Protein AF-A0A6M2DVT3-F1 (afdb_monomer_lite)

Sequence (96 aa):
MKCALVILICCLASSAVFAQKEGLAYGSEAIREAQSRQLIPPGAQVDGVIEGIEVVARENIPGSERIELAQLLSGQFPPEAIAELQARIDQIAFRK

Radius of gyration: 22.74 Å; chains: 1; bounding box: 47×31×62 Å

Secondary structure (DSSP, 8-state):
-HHHHHHHHHHHHTTS------GGGGHHHHHHHHHHTTSS-TT------PPPP-GGGGS---TTS---HHHHSTTTS-HHHHHHHHHHHHHHHTT-

Organism: Xenopsylla cheopis (NCBI:txid163159)

pLDDT: mean 71.53, std 12.07, range [45.69, 90.5]

Foldseek 3Di:
DVVVVVVVVVVVVVVPPPPPPCVQVCPVVVVVVCVVVCVDPPPDDDPDDDDDPPCVVPPPPPLPDQDQQCVVCPPPDDPVVSVVVSVVSVVVSVVD

Structure (mmCIF, N/CA/C/O backbone):
data_AF-A0A6M2DVT3-F1
#
_entry.id   AF-A0A6M2DVT3-F1
#
loop_
_atom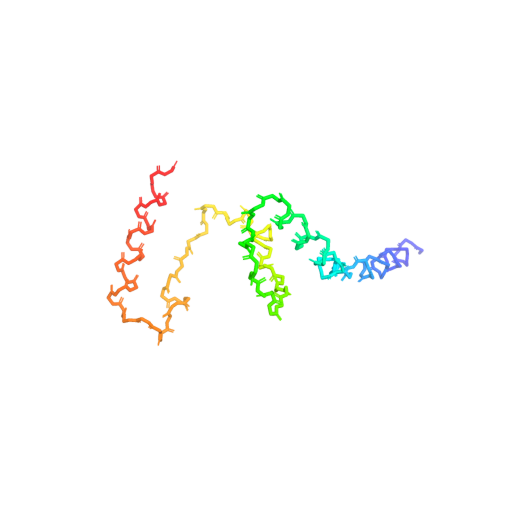_site.group_PDB
_atom_site.id
_atom_site.type_symbol
_atom_site.label_atom_id
_atom_site.label_alt_id
_atom_site.label_comp_id
_atom_site.label_asym_id
_atom_site.label_entity_id
_atom_site.label_seq_id
_atom_site.pdbx_PDB_ins_code
_atom_site.Cartn_x
_atom_site.Cartn_y
_atom_site.Cartn_z
_atom_site.occupancy
_atom_site.B_iso_or_equiv
_atom_site.auth_seq_id
_atom_site.auth_comp_id
_atom_site.auth_asym_id
_atom_site.auth_atom_id
_atom_site.pdbx_PDB_model_num
ATOM 1 N N . MET A 1 1 ? 18.868 1.476 -45.452 1.00 55.75 1 MET A N 1
ATOM 2 C CA . MET A 1 1 ? 17.607 0.696 -45.377 1.00 55.75 1 MET A CA 1
ATOM 3 C C . MET A 1 1 ? 17.389 0.053 -44.005 1.00 55.75 1 MET A C 1
ATOM 5 O O . MET A 1 1 ? 16.304 0.189 -43.468 1.00 55.75 1 MET A O 1
ATOM 9 N N . LYS A 1 2 ? 18.411 -0.564 -43.392 1.00 58.34 2 LYS A N 1
ATOM 10 C CA . LYS A 1 2 ? 18.319 -1.206 -42.062 1.00 58.34 2 LYS A CA 1
ATOM 11 C C . LYS A 1 2 ? 17.956 -0.238 -40.918 1.00 58.34 2 LYS A C 1
ATOM 13 O O . LYS A 1 2 ? 17.110 -0.564 -40.101 1.00 58.34 2 LYS A O 1
ATOM 18 N N . CYS A 1 3 ? 18.512 0.977 -40.910 1.00 67.50 3 CYS A N 1
ATOM 19 C CA . CYS A 1 3 ? 18.229 1.967 -39.859 1.00 67.50 3 CYS A CA 1
ATOM 20 C C . CYS A 1 3 ? 16.791 2.512 -39.907 1.00 67.50 3 CYS A C 1
ATOM 22 O O . CYS A 1 3 ? 16.196 2.757 -38.867 1.00 67.50 3 CYS A O 1
ATOM 24 N N . ALA A 1 4 ? 16.209 2.647 -41.105 1.00 73.88 4 ALA A N 1
ATOM 25 C CA . ALA A 1 4 ? 14.824 3.095 -41.265 1.00 73.88 4 ALA A CA 1
ATOM 26 C C . ALA A 1 4 ? 13.821 2.052 -40.740 1.00 73.88 4 ALA A C 1
ATOM 28 O O . ALA A 1 4 ? 12.814 2.415 -40.142 1.00 73.88 4 ALA A O 1
ATOM 29 N N . LEU A 1 5 ? 14.138 0.762 -40.901 1.00 75.06 5 LEU A N 1
ATOM 30 C CA . LEU A 1 5 ? 13.347 -0.341 -40.352 1.00 75.06 5 LEU A CA 1
ATOM 31 C C . LEU A 1 5 ? 13.346 -0.324 -38.813 1.00 75.06 5 LEU A C 1
ATOM 33 O O . LEU A 1 5 ? 12.301 -0.498 -38.199 1.00 75.06 5 LEU A O 1
ATOM 37 N N . VAL A 1 6 ? 14.503 -0.066 -38.193 1.00 78.25 6 VAL A N 1
ATOM 38 C CA . VAL A 1 6 ? 14.634 0.005 -36.725 1.00 78.25 6 VAL A CA 1
ATOM 39 C C . VAL A 1 6 ? 13.828 1.173 -36.153 1.00 78.25 6 VAL A C 1
ATOM 41 O O . VAL A 1 6 ? 13.123 1.000 -35.165 1.00 78.25 6 VAL A O 1
ATOM 44 N N . ILE A 1 7 ? 13.864 2.337 -36.809 1.00 79.44 7 ILE A N 1
ATOM 45 C CA . ILE A 1 7 ? 13.093 3.515 -36.383 1.00 79.44 7 ILE A CA 1
ATOM 46 C C . ILE A 1 7 ? 11.585 3.247 -36.490 1.00 79.44 7 ILE A C 1
ATOM 48 O O . ILE A 1 7 ? 10.843 3.557 -35.563 1.00 79.44 7 ILE A O 1
ATOM 52 N N . LEU A 1 8 ? 11.136 2.604 -37.573 1.00 76.38 8 LEU A N 1
ATOM 53 C CA . LEU A 1 8 ? 9.731 2.239 -37.764 1.00 76.38 8 LEU A CA 1
ATOM 54 C C . LEU A 1 8 ? 9.233 1.274 -36.671 1.00 76.38 8 LEU A C 1
ATOM 56 O O . LEU A 1 8 ? 8.151 1.472 -36.124 1.00 76.38 8 LEU A O 1
ATOM 60 N N . ILE A 1 9 ? 10.037 0.263 -36.321 1.00 76.12 9 ILE A N 1
ATOM 61 C CA . ILE A 1 9 ? 9.712 -0.710 -35.267 1.00 76.12 9 ILE A CA 1
ATOM 62 C C . ILE A 1 9 ? 9.658 -0.032 -33.889 1.00 76.12 9 ILE A C 1
ATOM 64 O O . ILE A 1 9 ? 8.738 -0.299 -33.117 1.00 76.12 9 ILE A O 1
ATOM 68 N N . CYS A 1 10 ? 10.583 0.887 -33.592 1.00 71.81 10 CYS A N 1
ATOM 69 C CA . CYS A 1 10 ? 10.556 1.660 -32.347 1.00 71.81 10 CYS A CA 1
ATOM 70 C C . CYS A 1 10 ? 9.308 2.550 -32.235 1.00 71.81 10 CYS A C 1
ATOM 72 O O . CYS A 1 10 ? 8.700 2.596 -31.170 1.00 71.81 10 CYS A O 1
ATOM 74 N N . CYS A 1 11 ? 8.885 3.206 -33.321 1.00 69.75 11 CYS A N 1
ATOM 75 C CA . CYS A 1 11 ? 7.668 4.024 -33.319 1.00 69.75 11 CYS A CA 1
ATOM 76 C C . CYS A 1 11 ? 6.392 3.191 -33.115 1.00 69.75 11 CYS A C 1
ATOM 78 O O . CYS A 1 11 ? 5.481 3.630 -32.417 1.00 69.75 11 CYS A O 1
ATOM 80 N N . LEU A 1 12 ? 6.329 1.984 -33.687 1.00 65.81 12 LEU A N 1
ATOM 81 C CA . LEU A 1 12 ? 5.200 1.065 -33.505 1.00 65.81 12 LEU A CA 1
ATOM 82 C C . LEU A 1 12 ? 5.118 0.548 -32.058 1.00 65.81 12 LEU A C 1
ATOM 84 O O . LEU A 1 12 ? 4.030 0.515 -31.482 1.00 65.81 12 LEU A O 1
ATOM 88 N N . ALA A 1 13 ? 6.258 0.224 -31.439 1.00 61.38 13 ALA A N 1
ATOM 89 C CA . ALA A 1 13 ? 6.319 -0.264 -30.060 1.00 61.38 13 ALA A CA 1
ATOM 90 C C . ALA A 1 13 ? 5.841 0.770 -29.021 1.00 61.38 13 ALA A C 1
ATOM 92 O O . ALA A 1 13 ? 5.248 0.393 -28.012 1.00 61.38 13 ALA A O 1
ATOM 93 N N . SER A 1 14 ? 6.025 2.071 -29.273 1.00 58.50 14 SER A N 1
ATOM 94 C CA . SER A 1 14 ? 5.562 3.133 -28.365 1.00 58.50 14 SER A CA 1
ATOM 95 C C . SER A 1 14 ? 4.035 3.271 -28.286 1.00 58.50 14 SER A C 1
ATOM 97 O O . SER A 1 14 ? 3.536 3.862 -27.335 1.00 58.50 14 SER A O 1
ATOM 99 N N . SER A 1 15 ? 3.285 2.728 -29.251 1.00 57.19 15 SER A N 1
ATOM 100 C CA . SER A 1 15 ? 1.814 2.804 -29.265 1.00 57.19 15 SER A CA 1
ATOM 101 C C 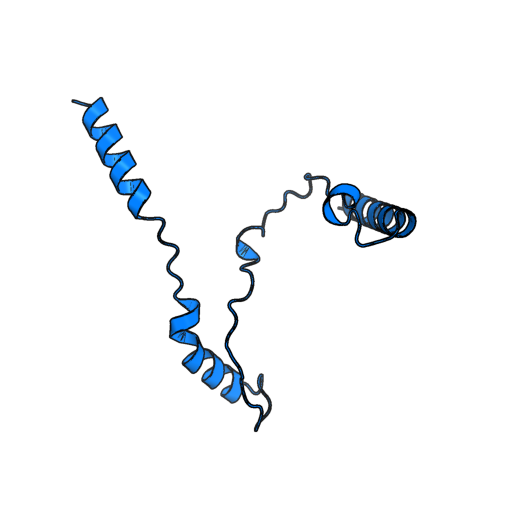. SER A 1 15 ? 1.116 1.687 -28.476 1.00 57.19 15 SER A C 1
ATOM 103 O O . SER A 1 15 ? -0.069 1.804 -28.176 1.00 57.19 15 SER A O 1
ATOM 105 N N . ALA A 1 16 ? 1.843 0.630 -28.093 1.00 54.31 16 ALA A N 1
ATOM 106 C CA . ALA A 1 16 ? 1.296 -0.530 -27.384 1.00 54.31 16 ALA A CA 1
ATOM 107 C C . ALA A 1 16 ? 1.247 -0.365 -25.850 1.00 54.31 16 ALA A C 1
ATOM 109 O O . ALA A 1 16 ? 0.792 -1.264 -25.150 1.00 54.31 16 ALA A O 1
ATOM 110 N N . VAL A 1 17 ? 1.689 0.779 -25.314 1.00 53.62 17 VAL A N 1
ATOM 111 C CA . VAL A 1 17 ? 1.652 1.094 -23.871 1.00 53.62 17 VAL A CA 1
ATOM 112 C C . VAL A 1 17 ? 0.422 1.944 -23.546 1.00 53.62 17 VAL A C 1
ATOM 114 O O . VAL A 1 17 ? 0.495 2.968 -22.877 1.00 53.62 17 VAL A O 1
ATOM 117 N N . PHE A 1 18 ? -0.745 1.536 -24.030 1.00 52.28 18 PHE A N 1
ATOM 118 C CA . PHE A 1 18 ? -1.982 1.927 -23.367 1.00 52.28 18 PHE A CA 1
ATOM 119 C C . PHE A 1 18 ? -2.293 0.814 -22.383 1.00 52.28 18 PHE A C 1
ATOM 121 O O . PHE A 1 18 ? -2.810 -0.230 -22.764 1.00 52.28 18 PHE A O 1
ATOM 128 N N . ALA A 1 19 ? -1.904 1.023 -21.122 1.00 54.34 19 ALA A N 1
ATOM 129 C CA . ALA A 1 19 ? -2.344 0.187 -20.016 1.00 54.34 19 ALA A CA 1
ATOM 130 C C . ALA A 1 19 ? -3.875 0.109 -20.081 1.00 54.34 19 ALA A C 1
ATOM 132 O O . ALA A 1 19 ? -4.568 1.106 -19.863 1.00 54.34 19 ALA A O 1
ATOM 133 N N . GLN A 1 20 ? -4.384 -1.047 -20.502 1.00 55.75 20 GLN A N 1
ATOM 134 C CA . GLN A 1 20 ? -5.801 -1.290 -20.704 1.00 55.75 20 GLN A CA 1
ATOM 135 C C . GLN A 1 20 ? -6.436 -1.310 -19.313 1.00 55.75 20 GLN A C 1
ATOM 137 O O . GLN A 1 20 ? -6.325 -2.288 -18.580 1.00 55.75 20 GLN A O 1
ATOM 142 N N . LYS A 1 21 ? -7.029 -0.180 -18.914 1.00 57.62 21 LYS A N 1
ATOM 143 C CA . LYS A 1 21 ? -7.749 -0.003 -17.646 1.00 57.62 21 LYS A CA 1
ATOM 144 C C . LYS A 1 21 ? -9.085 -0.742 -17.700 1.00 57.62 21 LYS A C 1
ATOM 146 O O . LYS A 1 21 ? -10.153 -0.137 -17.714 1.00 57.62 21 LYS A O 1
ATOM 151 N N . GLU A 1 22 ? -9.027 -2.058 -17.846 1.00 58.59 22 GLU A N 1
ATOM 152 C CA . GLU A 1 22 ? -10.221 -2.893 -17.973 1.00 58.59 22 GLU A CA 1
ATOM 153 C C . GLU A 1 22 ? -10.918 -3.130 -16.637 1.00 58.59 22 GLU A C 1
ATOM 155 O O . GLU A 1 22 ? -12.100 -3.464 -16.621 1.00 58.59 22 GLU A O 1
ATOM 160 N N . GLY A 1 23 ? -10.218 -2.935 -15.514 1.00 59.19 23 GLY A N 1
ATOM 161 C CA . GLY A 1 23 ? -10.746 -3.213 -14.177 1.00 59.19 23 GLY A CA 1
ATOM 162 C C . GLY A 1 23 ? -12.051 -2.469 -13.884 1.00 59.19 23 GLY A C 1
ATOM 163 O O . GLY A 1 23 ? -12.989 -3.045 -13.335 1.00 59.19 23 GLY A O 1
ATOM 164 N N . LEU A 1 24 ? -12.159 -1.217 -14.337 1.00 58.44 24 LEU A N 1
ATOM 165 C CA . LEU A 1 24 ? -13.368 -0.407 -14.170 1.00 58.44 24 LEU A CA 1
ATOM 166 C C . LEU A 1 24 ? -14.565 -0.915 -14.990 1.00 58.44 24 LEU A C 1
ATOM 168 O O . LEU A 1 24 ? -15.705 -0.752 -14.557 1.00 58.44 24 LEU A O 1
ATOM 172 N N . ALA A 1 25 ? -14.335 -1.550 -16.143 1.00 65.38 25 ALA A N 1
ATOM 173 C CA . ALA A 1 25 ? -15.411 -2.051 -17.002 1.00 65.38 25 ALA A CA 1
ATOM 174 C C . ALA A 1 25 ? -16.133 -3.265 -16.391 1.00 65.38 25 ALA A C 1
ATOM 176 O O . ALA A 1 25 ? -17.319 -3.471 -16.650 1.00 65.38 25 ALA A O 1
ATOM 177 N N . TYR A 1 26 ? -15.442 -4.034 -15.544 1.00 67.31 26 TYR A N 1
ATOM 178 C CA . TYR A 1 26 ? -15.969 -5.246 -14.908 1.00 67.31 26 TYR A CA 1
ATOM 179 C C . TYR A 1 26 ? -16.403 -5.047 -13.447 1.00 67.31 26 TYR A C 1
ATOM 181 O O . TYR A 1 26 ? -16.754 -6.015 -12.771 1.00 67.31 26 TYR A O 1
ATOM 189 N N . GLY A 1 27 ? -16.429 -3.806 -12.947 1.00 73.00 27 GLY A N 1
ATOM 190 C CA . GLY A 1 27 ? -16.766 -3.515 -11.550 1.00 73.00 27 GLY A CA 1
ATOM 191 C C . GLY A 1 27 ? -18.153 -4.014 -11.125 1.00 73.00 27 GLY A C 1
ATOM 192 O O . GLY A 1 27 ? -18.307 -4.544 -10.029 1.00 73.00 27 GLY A O 1
ATOM 193 N N . SER A 1 28 ? -19.162 -3.914 -11.994 1.00 80.38 28 SER A N 1
ATOM 194 C CA . SER A 1 28 ? -20.534 -4.360 -11.699 1.00 80.38 28 SER A CA 1
ATOM 195 C C . SER A 1 28 ? -20.657 -5.881 -11.565 1.00 80.38 28 SER A C 1
ATOM 197 O O . SER A 1 28 ? -21.353 -6.370 -10.675 1.00 80.38 28 SER A O 1
ATOM 199 N N . GLU A 1 29 ? -19.956 -6.632 -12.414 1.00 80.62 29 GLU A N 1
ATOM 200 C CA . GLU A 1 29 ? -19.931 -8.094 -12.364 1.00 80.62 29 GLU A CA 1
ATOM 201 C C . GLU A 1 29 ? -19.132 -8.584 -11.151 1.00 80.62 29 GLU A C 1
ATOM 203 O O . GLU A 1 29 ? -19.590 -9.464 -10.427 1.00 80.62 29 GLU A O 1
ATOM 208 N N . ALA A 1 30 ? -18.004 -7.934 -10.849 1.00 79.88 30 ALA A N 1
ATOM 209 C CA . ALA A 1 30 ? -17.213 -8.220 -9.656 1.00 79.88 30 ALA A CA 1
ATOM 210 C C . ALA A 1 30 ? -17.997 -7.958 -8.355 1.00 79.88 30 ALA A C 1
ATOM 212 O O . ALA A 1 30 ? -17.928 -8.765 -7.428 1.00 79.88 30 ALA A O 1
ATOM 213 N N . ILE A 1 31 ? -18.789 -6.878 -8.285 1.00 80.94 31 ILE A N 1
ATOM 214 C CA . ILE A 1 31 ? -19.687 -6.612 -7.145 1.00 80.94 31 ILE A CA 1
ATOM 215 C C . ILE A 1 31 ? -20.732 -7.723 -7.021 1.00 80.94 31 ILE A C 1
ATOM 217 O O . ILE A 1 31 ? -20.953 -8.237 -5.923 1.00 80.94 31 ILE A O 1
ATOM 221 N N . ARG A 1 32 ? -21.367 -8.110 -8.132 1.00 83.75 32 ARG A N 1
ATOM 222 C CA . ARG A 1 32 ? -22.391 -9.162 -8.143 1.00 83.75 32 ARG A CA 1
ATOM 223 C C . ARG A 1 32 ? -21.824 -10.500 -7.678 1.00 83.75 32 ARG A C 1
ATOM 225 O O . ARG A 1 32 ? -22.436 -11.192 -6.863 1.00 83.75 32 ARG A O 1
ATOM 232 N N . GLU A 1 33 ? -20.638 -10.851 -8.154 1.00 84.44 33 GLU A N 1
ATOM 233 C CA . GLU A 1 33 ? -19.952 -12.062 -7.734 1.00 84.44 33 GLU A CA 1
ATOM 234 C C . GLU A 1 33 ? -19.550 -11.995 -6.253 1.00 84.44 33 GLU A C 1
ATOM 236 O O . GLU A 1 33 ? -19.814 -12.939 -5.507 1.00 84.44 33 GLU A O 1
ATOM 241 N N . ALA A 1 34 ? -19.021 -10.865 -5.780 1.00 83.75 34 ALA A N 1
ATOM 242 C CA . ALA A 1 34 ? -18.699 -10.660 -4.370 1.00 83.75 34 ALA A CA 1
ATOM 243 C C . ALA A 1 34 ? -19.934 -10.773 -3.455 1.00 83.75 34 ALA A C 1
ATOM 245 O O . ALA A 1 34 ? -19.846 -11.361 -2.375 1.00 83.75 34 ALA A O 1
ATOM 246 N N . GLN A 1 35 ? -21.097 -10.285 -3.895 1.00 82.81 35 GLN A N 1
ATOM 247 C CA . GLN A 1 35 ? -22.375 -10.467 -3.198 1.00 82.81 35 GLN A CA 1
ATOM 248 C C . GLN A 1 35 ? -22.802 -11.943 -3.163 1.00 82.81 35 GLN A C 1
ATOM 250 O O . GLN A 1 35 ? -23.178 -12.440 -2.102 1.00 82.81 35 GLN A O 1
ATOM 255 N N . SER A 1 36 ? -22.691 -12.671 -4.283 1.00 86.44 36 SER A N 1
ATOM 256 C CA . SER A 1 36 ? -23.011 -14.111 -4.332 1.00 86.44 36 SER A CA 1
ATOM 257 C C . SER A 1 36 ? -22.109 -14.957 -3.430 1.00 86.44 36 SER A C 1
ATOM 259 O O . SER A 1 36 ? -22.558 -15.937 -2.841 1.00 86.44 36 SER A O 1
ATOM 261 N N . ARG A 1 37 ? -20.847 -14.541 -3.270 1.00 86.94 37 ARG A N 1
ATOM 262 C CA . ARG A 1 37 ? -19.850 -15.176 -2.399 1.00 86.94 37 ARG A CA 1
ATOM 263 C C . ARG A 1 37 ? -19.918 -14.689 -0.948 1.00 86.94 37 ARG A C 1
ATOM 265 O O . ARG A 1 37 ? -19.055 -15.053 -0.157 1.00 86.94 37 ARG A O 1
A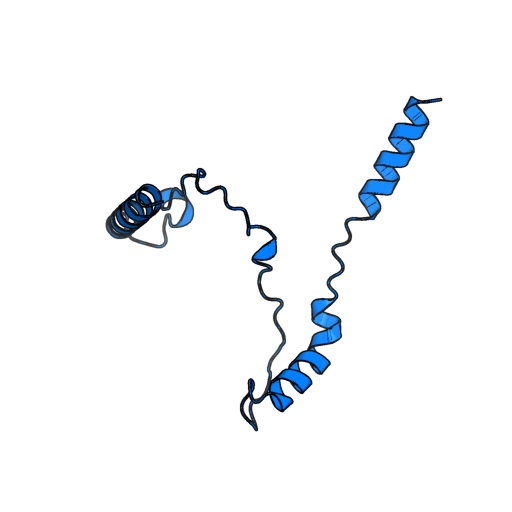TOM 272 N N . GLN A 1 38 ? -20.910 -13.863 -0.600 1.00 84.44 38 GLN A N 1
ATOM 273 C CA . GLN A 1 38 ? -21.087 -13.274 0.734 1.00 84.44 38 GLN A CA 1
ATOM 274 C C . GLN A 1 38 ? -19.867 -12.466 1.227 1.00 84.44 38 GLN A C 1
ATOM 276 O O . GLN A 1 38 ? -19.688 -12.285 2.429 1.00 84.44 38 GLN A O 1
ATOM 281 N N . LEU A 1 39 ? -19.036 -11.955 0.310 1.00 84.81 39 LEU A N 1
ATOM 282 C CA . LEU A 1 39 ? -17.923 -11.050 0.626 1.00 84.81 39 LEU A CA 1
ATOM 283 C C . LEU A 1 39 ? -18.425 -9.631 0.926 1.00 84.81 39 LEU A C 1
ATOM 285 O O . LEU A 1 39 ? -17.793 -8.897 1.681 1.00 84.81 39 LEU A O 1
ATOM 289 N N . ILE A 1 40 ? -19.569 -9.255 0.344 1.00 82.88 40 ILE A N 1
ATOM 290 C CA . ILE A 1 40 ? -20.282 -8.007 0.627 1.00 82.88 40 ILE A CA 1
ATOM 291 C C . ILE A 1 40 ? -21.552 -8.350 1.421 1.00 82.88 40 ILE A C 1
ATOM 293 O O . ILE A 1 40 ? -22.344 -9.175 0.956 1.00 82.88 40 ILE A O 1
ATOM 297 N N . PRO A 1 41 ? -21.780 -7.732 2.595 1.00 79.00 41 PRO A N 1
ATOM 298 C CA . PRO A 1 41 ? -22.974 -7.980 3.394 1.00 79.00 41 PRO A CA 1
ATOM 299 C C . PRO A 1 41 ? -24.274 -7.633 2.647 1.00 79.00 41 PRO A C 1
ATOM 301 O O . PRO A 1 41 ? -24.319 -6.647 1.904 1.00 79.00 41 PRO A O 1
ATOM 304 N N . PRO A 1 42 ? -25.364 -8.392 2.868 1.00 72.31 42 PRO A N 1
ATOM 305 C CA . PRO A 1 42 ? -26.659 -8.091 2.270 1.00 72.31 42 PRO A CA 1
ATOM 306 C C . PRO A 1 42 ? -27.167 -6.727 2.758 1.00 72.31 42 PRO A C 1
ATOM 308 O O . PRO A 1 42 ? -27.243 -6.476 3.958 1.00 72.31 42 PRO A O 1
ATOM 311 N N . GLY A 1 43 ? -27.512 -5.845 1.817 1.00 73.56 43 GLY A N 1
ATOM 312 C CA . GLY A 1 43 ? -27.987 -4.486 2.105 1.00 73.56 43 GLY A CA 1
ATOM 313 C C . GLY A 1 43 ? -26.894 -3.414 2.191 1.00 73.56 43 GLY A C 1
ATOM 314 O O . GLY A 1 43 ? -27.223 -2.251 2.407 1.00 73.56 43 GLY A O 1
ATOM 315 N N . ALA A 1 44 ? -25.619 -3.763 1.995 1.00 77.44 44 ALA A N 1
ATOM 316 C CA . ALA A 1 44 ? -24.557 -2.770 1.861 1.00 77.44 44 ALA A CA 1
ATOM 317 C C . ALA A 1 44 ? -24.660 -2.038 0.510 1.00 77.44 44 ALA A C 1
ATOM 319 O O . ALA A 1 44 ? -24.754 -2.672 -0.546 1.00 77.44 44 ALA A O 1
ATOM 320 N N . GLN A 1 45 ? -24.634 -0.704 0.544 1.00 75.94 45 GLN A N 1
ATOM 321 C CA . GLN A 1 45 ? -24.569 0.132 -0.652 1.00 75.94 45 GLN A CA 1
ATOM 322 C C . GLN A 1 45 ? -23.101 0.324 -1.052 1.00 75.94 45 GLN A C 1
ATOM 324 O O . GLN A 1 45 ? -22.261 0.636 -0.212 1.00 75.94 45 GLN A O 1
ATOM 329 N N . VAL A 1 46 ? -22.784 0.081 -2.326 1.00 74.62 46 VAL A N 1
ATOM 330 C CA . VAL A 1 46 ? -21.436 0.294 -2.868 1.00 74.62 46 VAL A CA 1
ATOM 331 C C . VAL A 1 46 ? -21.386 1.697 -3.465 1.00 74.62 46 VAL A C 1
ATOM 333 O O . VAL A 1 46 ? -21.987 1.938 -4.509 1.00 74.62 46 VAL A O 1
ATOM 336 N N . ASP A 1 47 ? -20.678 2.608 -2.799 1.00 73.50 47 ASP A N 1
ATOM 337 C CA . ASP A 1 47 ? -20.572 4.014 -3.219 1.00 73.50 47 ASP A CA 1
ATOM 338 C C . ASP A 1 47 ? -19.660 4.206 -4.447 1.00 73.50 47 ASP A C 1
ATOM 340 O O . ASP A 1 47 ? -19.803 5.176 -5.191 1.00 73.50 47 ASP A O 1
ATOM 344 N N . GLY A 1 48 ? -18.738 3.269 -4.699 1.00 73.12 48 GLY A N 1
ATOM 345 C CA . GLY A 1 48 ? -17.869 3.271 -5.875 1.00 73.12 48 GLY A CA 1
ATOM 346 C C . GLY A 1 48 ? -16.868 2.115 -5.884 1.00 73.12 48 GLY A C 1
ATOM 347 O O . GLY A 1 48 ? -16.554 1.539 -4.843 1.00 73.12 48 GLY A O 1
ATOM 348 N N . VAL A 1 49 ? -16.358 1.778 -7.072 1.00 72.38 49 VAL A N 1
ATOM 349 C CA . VAL A 1 49 ? -15.252 0.824 -7.247 1.00 72.38 49 VAL A CA 1
ATOM 350 C C . VAL A 1 49 ? -13.981 1.627 -7.480 1.00 72.38 49 VAL A C 1
ATOM 352 O O . VAL A 1 49 ? -13.871 2.342 -8.474 1.00 72.38 49 VAL A O 1
ATOM 355 N N . ILE A 1 50 ? -13.038 1.530 -6.549 1.00 68.56 50 ILE A N 1
ATOM 356 C CA . ILE A 1 50 ? -11.712 2.135 -6.677 1.00 68.56 50 ILE A CA 1
ATOM 357 C C . ILE A 1 50 ? -10.770 1.037 -7.168 1.00 68.56 50 ILE A C 1
ATOM 359 O O . ILE A 1 50 ? -10.726 -0.038 -6.569 1.00 68.56 50 ILE A O 1
ATOM 363 N N . GLU A 1 51 ? -10.025 1.291 -8.248 1.00 66.44 51 GLU A N 1
ATOM 364 C CA . GLU A 1 51 ? -8.920 0.409 -8.635 1.00 66.44 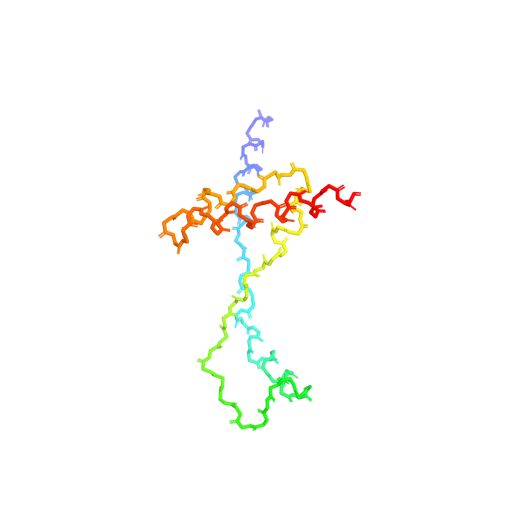51 GLU A CA 1
ATOM 365 C C . GLU A 1 51 ? -7.937 0.330 -7.463 1.00 66.44 51 GLU A C 1
ATOM 367 O O . GLU A 1 51 ? -7.388 1.343 -7.019 1.00 66.44 51 GLU A O 1
ATOM 372 N N . GLY A 1 52 ? -7.738 -0.877 -6.931 1.00 63.53 52 GLY A N 1
ATOM 373 C CA . GLY A 1 52 ? -6.658 -1.113 -5.986 1.00 63.53 52 GLY A CA 1
ATOM 374 C C . GLY A 1 52 ? -5.330 -0.767 -6.653 1.00 63.53 52 GLY A C 1
ATOM 375 O O . GLY A 1 52 ? -5.160 -0.988 -7.851 1.00 63.53 52 GLY A O 1
ATOM 376 N N . ILE A 1 53 ? -4.378 -0.234 -5.885 1.00 61.09 53 ILE A N 1
ATOM 377 C CA . ILE A 1 53 ? -2.992 -0.161 -6.354 1.00 61.09 53 ILE A CA 1
ATOM 378 C C . ILE A 1 53 ? -2.593 -1.584 -6.745 1.00 61.09 53 ILE A C 1
ATOM 380 O O . ILE A 1 53 ? -2.583 -2.474 -5.893 1.00 61.09 53 ILE A O 1
ATOM 384 N N . GLU A 1 54 ? -2.294 -1.810 -8.025 1.00 58.53 54 GLU A N 1
ATOM 385 C CA . GLU A 1 54 ? -1.689 -3.058 -8.472 1.00 58.53 54 GLU A CA 1
ATOM 386 C C . GLU A 1 54 ? -0.320 -3.183 -7.798 1.00 58.53 54 GLU A C 1
ATOM 388 O O . GLU A 1 54 ? 0.696 -2.675 -8.272 1.00 58.53 54 GLU A O 1
ATOM 393 N N . VAL A 1 55 ? -0.287 -3.879 -6.660 1.00 55.66 55 VAL A N 1
ATOM 394 C CA . VAL A 1 55 ? 0.953 -4.229 -5.950 1.00 55.66 55 VAL A CA 1
ATOM 395 C C . VAL A 1 55 ? 1.853 -5.115 -6.835 1.00 55.66 55 VAL A C 1
ATOM 397 O O . VAL A 1 55 ? 3.057 -5.206 -6.608 1.00 55.66 55 VAL A O 1
ATOM 400 N N . VAL A 1 56 ? 1.300 -5.672 -7.919 1.00 50.34 56 VAL A N 1
ATOM 401 C CA . VAL A 1 56 ? 1.990 -6.477 -8.938 1.00 50.34 56 VAL A CA 1
ATOM 402 C C . VAL A 1 56 ? 3.121 -5.705 -9.635 1.00 50.34 56 VAL A C 1
ATOM 404 O O . VAL A 1 56 ? 4.134 -6.299 -9.998 1.00 50.34 56 VAL A O 1
ATOM 407 N N . ALA A 1 57 ? 3.047 -4.372 -9.733 1.00 53.69 57 ALA A N 1
ATOM 408 C CA . ALA A 1 57 ? 4.135 -3.580 -10.319 1.00 53.69 57 ALA A CA 1
ATOM 409 C C . ALA A 1 57 ? 5.400 -3.494 -9.432 1.00 53.69 57 ALA A C 1
ATOM 411 O O . ALA A 1 57 ? 6.437 -3.008 -9.886 1.00 53.69 57 ALA A O 1
ATOM 412 N N . ARG A 1 58 ? 5.347 -3.972 -8.179 1.00 45.69 58 ARG A N 1
ATOM 413 C CA . ARG A 1 58 ? 6.504 -4.102 -7.276 1.00 45.69 58 ARG A CA 1
ATOM 414 C C . ARG A 1 58 ? 6.464 -5.399 -6.452 1.00 45.69 58 ARG A C 1
ATOM 416 O O . ARG A 1 58 ? 6.855 -5.404 -5.291 1.00 45.69 58 ARG A O 1
ATOM 423 N N . GLU A 1 59 ? 6.064 -6.528 -7.040 1.00 52.12 59 GLU A N 1
ATOM 424 C CA . GLU A 1 59 ? 6.283 -7.842 -6.395 1.00 52.12 59 GLU A CA 1
ATOM 425 C C . GLU A 1 59 ? 7.776 -8.197 -6.275 1.00 52.12 59 GLU A C 1
ATOM 427 O O . GLU A 1 59 ? 8.173 -8.960 -5.398 1.00 52.12 59 GLU A O 1
ATOM 432 N N . ASN A 1 60 ? 8.622 -7.566 -7.092 1.00 52.28 60 ASN A N 1
ATOM 433 C CA . ASN A 1 60 ? 10.074 -7.571 -6.948 1.00 52.28 60 ASN A CA 1
ATOM 434 C C . ASN A 1 60 ? 10.551 -6.214 -6.420 1.00 52.28 60 ASN A C 1
ATOM 436 O O . ASN A 1 60 ? 11.166 -5.441 -7.150 1.00 52.28 60 ASN A O 1
ATOM 440 N N . ILE A 1 61 ? 10.294 -5.910 -5.148 1.00 56.03 61 ILE A N 1
ATOM 441 C CA . ILE A 1 61 ? 11.247 -5.065 -4.418 1.00 56.03 61 ILE A CA 1
ATOM 442 C C . ILE A 1 61 ? 12.434 -5.989 -4.139 1.00 56.03 61 ILE A C 1
ATOM 444 O O . ILE A 1 61 ? 12.259 -6.965 -3.400 1.00 56.03 61 ILE A O 1
ATOM 448 N N . PRO A 1 62 ? 13.612 -5.771 -4.753 1.00 56.78 62 PRO A N 1
ATOM 449 C CA . PRO A 1 62 ? 14.778 -6.581 -4.448 1.00 56.78 62 PRO A CA 1
ATOM 450 C C . PRO A 1 62 ? 14.984 -6.533 -2.936 1.00 56.78 62 PRO A C 1
ATOM 452 O O . PRO A 1 62 ? 15.069 -5.448 -2.370 1.00 56.78 62 PRO A O 1
ATOM 455 N N . GLY A 1 63 ? 15.091 -7.681 -2.263 1.00 57.12 63 GLY A N 1
ATOM 456 C CA . GLY A 1 63 ? 15.391 -7.703 -0.822 1.00 57.12 63 GLY A CA 1
ATOM 457 C C . GLY A 1 63 ? 16.718 -7.010 -0.465 1.00 57.12 63 GLY A C 1
ATOM 458 O O . GLY A 1 63 ? 16.998 -6.781 0.704 1.00 57.12 63 GLY A O 1
ATOM 459 N N . SER A 1 64 ? 17.526 -6.677 -1.477 1.00 61.94 64 SER A N 1
ATOM 460 C CA . SER A 1 64 ? 18.754 -5.892 -1.395 1.00 61.94 64 SER A CA 1
ATOM 461 C C . SER A 1 64 ? 18.550 -4.372 -1.440 1.00 61.94 64 SER A C 1
ATOM 463 O O . SER A 1 64 ? 19.510 -3.640 -1.212 1.00 61.94 64 SER A O 1
ATOM 465 N N . GLU A 1 65 ? 17.362 -3.869 -1.788 1.00 65.75 65 GLU A N 1
ATOM 466 C CA . GLU A 1 65 ? 17.093 -2.430 -1.805 1.00 65.75 65 GLU A CA 1
ATOM 467 C C . GLU A 1 65 ? 16.845 -1.955 -0.370 1.00 65.75 65 GLU A C 1
ATOM 469 O O . GLU A 1 65 ? 15.836 -2.283 0.258 1.00 65.75 65 GLU A O 1
ATOM 474 N N . ARG A 1 66 ? 17.803 -1.200 0.178 1.00 69.81 66 ARG A N 1
ATOM 475 C CA . ARG A 1 66 ? 17.665 -0.613 1.510 1.00 69.81 66 ARG A CA 1
ATOM 476 C C . ARG A 1 66 ? 16.583 0.462 1.466 1.00 69.81 66 ARG A C 1
ATOM 478 O O . ARG A 1 66 ? 16.739 1.479 0.798 1.00 69.81 66 ARG A O 1
ATOM 485 N N . ILE A 1 67 ? 15.509 0.247 2.215 1.00 76.19 67 ILE A N 1
ATOM 486 C CA . ILE A 1 67 ? 14.449 1.239 2.386 1.00 76.19 67 ILE A CA 1
ATOM 487 C C . ILE A 1 67 ? 14.924 2.262 3.417 1.00 76.19 67 ILE A C 1
ATOM 489 O O . ILE A 1 67 ? 15.102 1.915 4.583 1.00 76.19 67 ILE A O 1
ATOM 493 N N . GLU A 1 68 ? 15.112 3.516 3.007 1.00 84.00 68 GLU A N 1
ATOM 494 C CA . GLU A 1 68 ? 15.385 4.622 3.929 1.00 84.00 68 GLU A CA 1
ATOM 495 C C . GLU A 1 68 ? 14.078 5.304 4.351 1.00 84.00 68 GLU A C 1
ATOM 497 O O . GLU A 1 68 ? 13.578 6.218 3.691 1.00 84.00 68 GLU A O 1
ATOM 502 N N . LEU A 1 69 ? 13.523 4.872 5.489 1.00 83.12 69 LEU A N 1
ATOM 503 C CA . LEU A 1 69 ? 12.268 5.408 6.028 1.00 83.12 69 LEU A CA 1
ATOM 504 C C . LEU A 1 69 ? 12.343 6.910 6.312 1.00 83.12 69 LEU A C 1
ATOM 506 O O . LEU A 1 69 ? 11.334 7.601 6.209 1.00 83.12 69 LEU A O 1
ATOM 510 N N . ALA A 1 70 ? 13.531 7.423 6.636 1.00 83.81 70 ALA A N 1
ATOM 511 C CA . ALA A 1 70 ? 13.747 8.844 6.883 1.00 83.81 70 ALA A CA 1
ATOM 512 C C . ALA A 1 70 ? 13.394 9.713 5.675 1.00 83.81 70 ALA A C 1
ATOM 514 O O . ALA A 1 70 ? 12.842 10.793 5.852 1.00 83.81 70 ALA A O 1
ATOM 515 N N . GLN A 1 71 ? 13.655 9.240 4.456 1.00 80.38 71 GLN A N 1
ATOM 516 C CA . GLN A 1 71 ? 13.323 9.991 3.248 1.00 80.38 71 GLN A CA 1
ATOM 517 C C . GLN A 1 71 ? 11.823 9.903 2.938 1.00 80.38 71 GLN A C 1
ATOM 519 O O . GLN A 1 71 ? 11.207 10.899 2.566 1.00 80.38 71 GLN A O 1
ATOM 524 N N . LEU A 1 72 ? 11.225 8.727 3.156 1.00 78.50 72 LEU A N 1
ATOM 525 C CA . LEU A 1 72 ? 9.829 8.434 2.816 1.00 78.50 72 LEU A CA 1
ATOM 526 C C . LEU A 1 72 ? 8.814 9.032 3.795 1.00 78.50 72 LEU A C 1
ATOM 528 O O . LEU A 1 72 ? 7.715 9.395 3.390 1.00 78.50 72 LEU A O 1
ATOM 532 N N . LEU A 1 73 ? 9.171 9.110 5.077 1.00 81.69 73 LEU A N 1
ATOM 533 C CA . LEU A 1 73 ? 8.279 9.517 6.167 1.00 81.69 73 LEU A CA 1
ATOM 534 C C . LEU A 1 73 ? 8.652 10.886 6.759 1.00 81.69 73 LEU A C 1
ATOM 536 O O . LEU A 1 73 ? 8.107 11.288 7.793 1.00 81.69 73 LEU A O 1
ATOM 540 N N . SER A 1 74 ? 9.586 11.601 6.117 1.00 71.44 74 SER A N 1
ATOM 541 C CA . SER A 1 74 ? 10.026 12.926 6.559 1.00 71.44 74 SER A CA 1
ATOM 542 C C . SER A 1 74 ? 8.841 13.890 6.695 1.00 71.44 74 SER A C 1
ATOM 544 O O . SER A 1 74 ? 8.007 14.026 5.804 1.00 71.44 74 SER A O 1
ATOM 546 N N . GLY A 1 75 ? 8.746 14.556 7.849 1.00 78.06 75 GLY A N 1
ATOM 547 C CA . GLY A 1 75 ? 7.715 15.563 8.128 1.00 78.06 75 GLY A CA 1
ATOM 548 C C . GLY A 1 75 ? 6.362 15.028 8.613 1.00 78.06 75 GLY A C 1
ATOM 549 O O . GLY A 1 75 ? 5.533 15.832 9.030 1.00 78.06 75 GLY A O 1
ATOM 550 N N . GLN A 1 76 ? 6.138 13.710 8.607 1.00 78.19 76 GLN A N 1
ATOM 551 C CA . GLN A 1 76 ? 4.868 13.103 9.038 1.00 78.19 76 GLN A CA 1
ATOM 552 C C . GLN A 1 76 ? 4.959 12.416 10.408 1.00 78.19 76 GLN A C 1
ATOM 554 O O . GLN A 1 76 ? 3.968 12.337 11.132 1.00 78.19 76 GLN A O 1
ATOM 559 N N . PHE A 1 77 ? 6.157 11.962 10.781 1.00 80.94 77 PHE A N 1
ATOM 560 C CA . PHE A 1 77 ? 6.437 11.298 12.051 1.00 80.94 77 PHE A CA 1
ATOM 561 C C . PHE A 1 77 ? 7.678 11.902 12.706 1.00 80.94 77 PHE A C 1
ATOM 563 O O . PHE A 1 77 ? 8.556 12.418 12.005 1.00 80.94 77 PHE A O 1
ATOM 570 N N . PRO A 1 78 ? 7.771 11.854 14.044 1.00 88.38 78 PRO A N 1
ATOM 571 C CA . PRO A 1 78 ? 8.942 12.357 14.726 1.00 88.38 78 PRO A CA 1
ATOM 572 C C . PRO A 1 78 ? 10.159 11.446 14.457 1.00 88.38 78 PRO A C 1
ATOM 574 O O . PRO A 1 78 ? 10.001 10.238 14.227 1.00 88.38 78 PRO A O 1
ATOM 577 N N . PRO A 1 79 ? 11.379 12.010 14.442 1.00 84.19 79 PRO A N 1
ATOM 578 C CA . PRO A 1 79 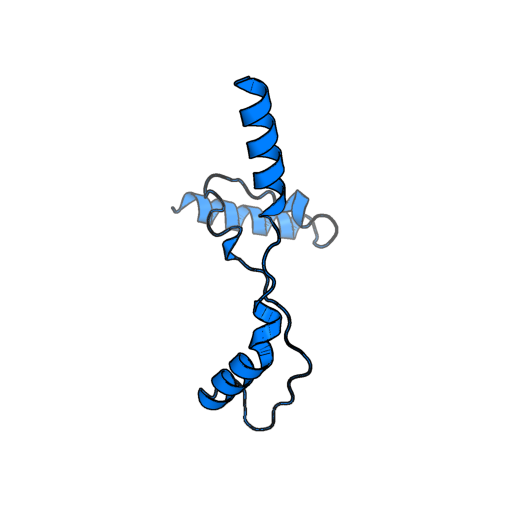? 12.582 11.315 13.984 1.00 84.19 79 PRO A CA 1
ATOM 579 C C . PRO A 1 79 ? 12.913 10.066 14.812 1.00 84.19 79 PRO A C 1
ATOM 581 O O . PRO A 1 79 ? 13.440 9.096 14.269 1.00 84.19 79 PRO A O 1
ATOM 584 N N . GLU A 1 80 ? 12.563 10.045 16.098 1.00 86.88 80 GLU A N 1
ATOM 585 C CA . GLU A 1 80 ? 12.746 8.891 16.978 1.00 86.88 80 GLU A CA 1
ATOM 586 C C . GLU A 1 80 ? 11.896 7.683 16.562 1.00 86.88 80 GLU A C 1
ATOM 588 O O . GLU A 1 80 ? 12.399 6.559 16.541 1.00 86.88 80 GLU A O 1
ATOM 593 N N . ALA A 1 81 ? 10.644 7.906 16.153 1.00 87.75 81 ALA A N 1
ATOM 594 C CA . ALA A 1 81 ? 9.755 6.837 15.705 1.00 87.75 81 ALA A CA 1
ATOM 595 C C . ALA A 1 81 ? 10.242 6.251 14.374 1.00 87.75 81 ALA A C 1
ATOM 597 O O . ALA A 1 81 ? 10.231 5.038 14.174 1.00 87.75 81 ALA A O 1
ATOM 598 N N . ILE A 1 82 ? 10.739 7.110 13.480 1.00 87.44 82 ILE A N 1
ATOM 599 C CA . ILE A 1 82 ? 11.336 6.692 12.209 1.00 87.44 82 ILE A CA 1
ATOM 600 C C . ILE A 1 82 ? 12.591 5.843 12.458 1.00 87.44 82 ILE A C 1
ATOM 602 O O . ILE A 1 82 ? 12.755 4.798 11.829 1.00 87.44 82 ILE A O 1
ATOM 606 N N . ALA A 1 83 ? 13.454 6.249 13.395 1.00 88.38 83 ALA A N 1
ATOM 607 C CA . ALA A 1 83 ? 14.663 5.506 13.742 1.00 88.38 83 ALA A CA 1
ATOM 608 C C . ALA A 1 83 ? 14.353 4.127 14.352 1.00 88.38 83 ALA A C 1
ATOM 610 O O . ALA A 1 83 ? 14.996 3.137 13.996 1.00 88.38 83 ALA A O 1
ATOM 611 N N . GLU A 1 84 ? 13.347 4.035 15.228 1.00 90.50 84 GLU A N 1
ATOM 612 C CA . GLU A 1 84 ? 12.918 2.757 15.804 1.00 90.50 84 GLU A CA 1
ATOM 613 C C . GLU A 1 84 ? 12.368 1.808 14.729 1.00 90.50 84 GLU A C 1
ATOM 615 O O . GLU A 1 84 ? 12.733 0.629 14.678 1.00 90.50 84 GLU A O 1
ATOM 620 N N . LEU A 1 85 ? 11.518 2.321 13.837 1.00 88.19 85 LEU A N 1
ATOM 621 C CA . LEU A 1 85 ? 10.970 1.547 12.727 1.00 88.19 85 LEU A CA 1
ATOM 622 C C . LEU A 1 85 ? 12.074 1.077 11.776 1.00 88.19 85 LEU A C 1
ATOM 624 O O . LEU A 1 85 ? 12.073 -0.087 11.376 1.00 88.19 85 LEU A O 1
ATOM 628 N N . GLN A 1 86 ? 13.054 1.935 11.479 1.00 86.81 86 GLN A N 1
ATOM 629 C CA . GLN A 1 86 ? 14.192 1.581 10.633 1.00 86.81 86 GLN A CA 1
ATOM 630 C C . GLN A 1 86 ? 15.001 0.438 11.255 1.00 86.81 86 GLN A C 1
ATOM 632 O O . GLN A 1 86 ? 15.301 -0.538 10.573 1.00 86.81 86 GLN A O 1
ATOM 637 N N . ALA A 1 87 ? 15.283 0.499 12.560 1.00 87.00 87 ALA A N 1
ATOM 638 C CA . ALA A 1 87 ? 16.002 -0.561 13.264 1.00 87.00 87 ALA A CA 1
ATOM 639 C C . ALA A 1 87 ? 15.247 -1.903 13.240 1.00 87.00 87 ALA A C 1
ATOM 641 O O . ALA A 1 87 ? 15.860 -2.962 13.089 1.00 87.00 87 ALA A O 1
ATOM 642 N N . ARG A 1 88 ? 13.913 -1.878 13.358 1.00 84.69 88 ARG A N 1
ATOM 643 C CA . ARG A 1 88 ? 13.070 -3.083 13.275 1.00 84.69 88 ARG A CA 1
ATOM 644 C C . ARG A 1 88 ? 13.063 -3.687 11.870 1.00 84.69 88 ARG A C 1
ATOM 646 O O . ARG A 1 88 ? 13.119 -4.908 11.742 1.00 84.69 88 ARG A O 1
ATOM 653 N N . ILE A 1 89 ? 13.023 -2.856 10.829 1.00 81.88 89 ILE A N 1
ATOM 654 C CA . ILE A 1 89 ? 13.113 -3.314 9.435 1.00 81.88 89 ILE A CA 1
ATOM 655 C C . ILE A 1 89 ? 14.491 -3.917 9.157 1.00 81.88 89 ILE A C 1
ATOM 657 O O . ILE A 1 89 ? 14.567 -5.034 8.642 1.00 81.88 89 ILE A O 1
ATOM 661 N N . ASP A 1 90 ? 15.562 -3.233 9.563 1.00 82.88 90 ASP A N 1
ATOM 662 C CA . ASP A 1 90 ? 16.940 -3.695 9.378 1.00 82.88 90 ASP A CA 1
ATOM 663 C C . ASP A 1 90 ? 17.165 -5.067 10.070 1.00 82.88 90 ASP A C 1
ATOM 665 O O . ASP A 1 90 ? 17.821 -5.947 9.510 1.00 82.88 90 ASP A O 1
ATOM 669 N N . GLN A 1 91 ? 16.546 -5.318 11.236 1.00 80.44 91 GLN A N 1
ATOM 670 C CA . GLN A 1 91 ? 16.575 -6.629 11.916 1.00 80.44 91 GLN A CA 1
ATOM 671 C C . GLN A 1 91 ? 15.853 -7.749 11.151 1.00 80.44 91 GLN A C 1
ATOM 673 O O . GLN A 1 91 ? 16.289 -8.902 11.185 1.00 80.44 91 GLN A O 1
ATOM 678 N N . ILE A 1 92 ? 14.732 -7.445 10.495 1.00 74.56 92 ILE A N 1
ATOM 679 C CA . ILE A 1 92 ? 13.970 -8.430 9.714 1.00 74.56 92 ILE A CA 1
ATOM 680 C C . ILE A 1 92 ? 14.704 -8.748 8.408 1.00 74.56 92 ILE A C 1
ATOM 682 O O . ILE A 1 92 ? 14.747 -9.911 8.006 1.00 74.56 92 ILE A O 1
ATOM 686 N N . ALA A 1 93 ? 15.320 -7.741 7.783 1.00 65.19 93 ALA A N 1
ATOM 687 C CA . ALA A 1 93 ? 16.118 -7.902 6.571 1.00 65.19 93 ALA A CA 1
ATOM 688 C C . ALA A 1 93 ? 17.326 -8.830 6.787 1.00 65.19 93 ALA A C 1
ATOM 690 O O . ALA A 1 93 ? 17.637 -9.630 5.912 1.00 65.19 93 ALA A O 1
ATOM 691 N N . PHE A 1 94 ? 17.958 -8.785 7.966 1.00 58.09 94 PHE A N 1
ATOM 692 C CA . PHE A 1 94 ? 19.103 -9.641 8.305 1.00 58.09 94 PHE A CA 1
ATOM 693 C C . PHE A 1 94 ? 18.727 -11.097 8.657 1.00 58.09 94 PHE A C 1
ATOM 695 O O . PHE A 1 94 ? 19.601 -11.952 8.761 1.00 58.09 94 PHE A O 1
ATOM 702 N N . ARG A 1 95 ? 17.438 -11.406 8.871 1.00 55.56 95 ARG A N 1
ATOM 703 C CA . ARG A 1 95 ? 16.969 -12.758 9.243 1.00 55.56 95 ARG A CA 1
ATOM 704 C C . ARG A 1 95 ? 16.549 -13.622 8.037 1.00 55.56 95 ARG A C 1
ATOM 706 O O . ARG A 1 95 ? 16.029 -14.718 8.239 1.00 55.56 95 ARG A O 1
ATOM 713 N N . LYS A 1 96 ? 16.712 -13.131 6.809 1.00 47.44 96 LYS A N 1
ATOM 714 C CA . LYS A 1 96 ? 16.500 -13.890 5.567 1.00 47.44 96 LYS A CA 1
ATOM 715 C C . LYS A 1 96 ? 17.835 -14.316 4.978 1.00 47.44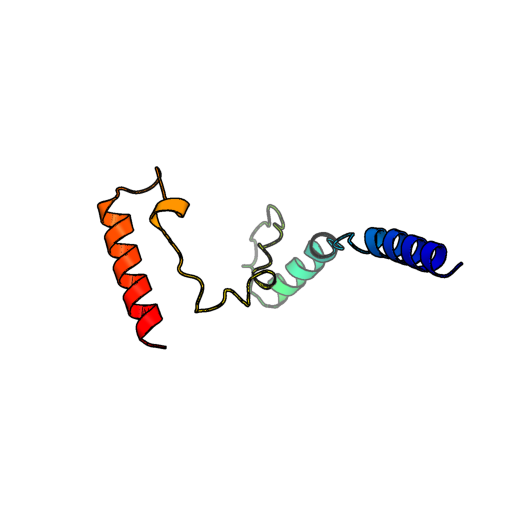 96 LYS A C 1
ATOM 717 O O . LYS A 1 96 ? 17.860 -15.429 4.414 1.00 47.44 96 LYS A O 1
#